Protein AF-A0A109K4L8-F1 (afdb_monomer)

Radius of gyration: 22.53 Å; Cα contacts (8 Å, |Δi|>4): 208; chains: 1; bounding box: 58×26×77 Å

pLDDT: mean 89.78, std 12.05, range [43.25, 98.25]

Nearest PDB structures (foldseek):
  4nkq-assembly1_A  TM=4.380E-01  e=1.629E-01  Homo sapiens
  5c70-assembly1_A-2  TM=5.511E-01  e=4.063E-01  Aspergillus oryzae
  5c71-assembly1_D  TM=5.439E-01  e=8.173E-01  Aspergillus oryzae
  6nmy-assembly1_B  TM=4.320E-01  e=6.247E-01  Homo sapiens

Foldseek 3Di:
DDDDDDDPPDPDPDDDDDDDKDKDWDWDDDPQFTKIAIDMPDPDDAAQKKKFKAADPDQDPQNVPRTDFMDTPPPDRPMDGRVHGDDFRIKIFIWHADPPGHGIDGPDIDTHD

Structure (mmCIF, N/CA/C/O backbone):
data_AF-A0A109K4L8-F1
#
_entry.id   AF-A0A109K4L8-F1
#
loop_
_atom_site.group_PDB
_atom_site.id
_atom_site.type_symbol
_atom_site.label_atom_id
_atom_site.label_alt_id
_atom_site.label_comp_id
_atom_site.label_asym_id
_atom_site.label_entity_id
_atom_site.label_seq_id
_atom_site.pdbx_PDB_ins_code
_atom_site.Cartn_x
_atom_site.Cartn_y
_atom_site.Cartn_z
_atom_site.occupancy
_atom_site.B_iso_or_equiv
_atom_site.auth_seq_id
_atom_site.auth_comp_id
_atom_site.auth_asym_id
_atom_site.auth_atom_id
_atom_site.pdbx_PDB_model_num
ATOM 1 N N . MET A 1 1 ? -46.774 -0.993 60.190 1.00 43.25 1 MET A N 1
ATOM 2 C CA . MET A 1 1 ? -46.441 -1.977 59.137 1.00 43.25 1 MET A CA 1
ATOM 3 C C . MET A 1 1 ? -45.577 -1.264 58.114 1.00 43.25 1 MET A C 1
ATOM 5 O O . MET A 1 1 ? -46.041 -0.287 57.543 1.00 43.25 1 MET A O 1
ATOM 9 N N . VAL A 1 2 ? -44.313 -1.657 57.963 1.00 46.28 2 VAL A N 1
ATOM 10 C CA . VAL A 1 2 ? -43.396 -1.039 56.992 1.00 46.28 2 VAL A CA 1
ATOM 11 C C . VAL A 1 2 ? -43.516 -1.820 55.685 1.00 46.28 2 VAL A C 1
ATOM 13 O O . VAL A 1 2 ? -43.317 -3.030 55.675 1.00 46.28 2 VAL A O 1
ATOM 16 N N . SER A 1 3 ? -43.919 -1.144 54.609 1.00 50.66 3 SER A N 1
ATOM 17 C CA . SER A 1 3 ? -44.053 -1.737 53.276 1.00 50.66 3 SER A CA 1
ATOM 18 C C . SER A 1 3 ? -42.722 -1.612 52.536 1.00 50.66 3 SER A C 1
ATOM 20 O O . SER A 1 3 ? -42.323 -0.519 52.135 1.00 50.66 3 SER A O 1
ATOM 22 N N . THR A 1 4 ? -42.018 -2.731 52.390 1.00 57.06 4 THR A N 1
ATOM 23 C CA . THR A 1 4 ? -40.783 -2.827 51.608 1.00 57.06 4 THR A CA 1
ATOM 24 C C . THR A 1 4 ? -41.143 -2.849 50.123 1.00 57.06 4 THR A C 1
ATOM 26 O O . THR A 1 4 ? -41.722 -3.818 49.635 1.00 57.06 4 THR A O 1
ATOM 29 N N . ARG A 1 5 ? -40.830 -1.779 49.385 1.00 61.31 5 ARG A N 1
ATOM 30 C CA . ARG A 1 5 ? -40.951 -1.772 47.920 1.00 61.31 5 ARG A CA 1
ATOM 31 C C . ARG A 1 5 ? -39.774 -2.543 47.327 1.00 61.31 5 ARG A C 1
ATOM 33 O O . ARG A 1 5 ? -38.631 -2.124 47.478 1.00 61.31 5 ARG A O 1
ATOM 40 N N . HIS A 1 6 ? -40.056 -3.649 46.646 1.00 58.28 6 HIS A N 1
ATOM 41 C CA . HIS A 1 6 ? -39.083 -4.300 45.775 1.00 58.28 6 HIS A CA 1
ATOM 42 C C . HIS A 1 6 ? -38.870 -3.414 44.542 1.00 58.28 6 HIS A C 1
ATOM 44 O O . HIS A 1 6 ? -39.760 -3.291 43.704 1.00 58.28 6 HIS A O 1
ATOM 50 N N . ILE A 1 7 ? -37.706 -2.771 44.451 1.00 64.62 7 ILE A N 1
ATOM 51 C CA . ILE A 1 7 ? -37.248 -2.135 43.215 1.00 64.62 7 ILE A CA 1
ATOM 52 C C . ILE A 1 7 ? -36.577 -3.237 42.397 1.00 64.62 7 ILE A C 1
ATOM 54 O O . ILE A 1 7 ? -35.527 -3.747 42.781 1.00 64.62 7 ILE A O 1
ATOM 58 N N . THR A 1 8 ? -37.207 -3.653 41.303 1.00 61.88 8 THR A N 1
ATOM 59 C CA . THR A 1 8 ? -36.572 -4.533 40.319 1.00 61.88 8 THR A CA 1
ATOM 60 C C . THR A 1 8 ? -35.828 -3.648 39.329 1.00 61.88 8 THR A C 1
ATOM 62 O O . THR A 1 8 ? -36.405 -3.197 38.345 1.00 61.88 8 THR A O 1
ATOM 65 N N . ASP A 1 9 ? -34.564 -3.355 39.623 1.00 61.75 9 ASP A N 1
ATOM 66 C CA . ASP A 1 9 ? -33.673 -2.692 38.674 1.00 61.75 9 ASP A CA 1
ATOM 67 C C . ASP A 1 9 ? -33.253 -3.731 37.623 1.00 61.75 9 ASP A C 1
ATOM 69 O O . ASP A 1 9 ? -32.414 -4.598 37.876 1.00 61.75 9 ASP A O 1
ATOM 73 N N . GLN A 1 10 ? -33.936 -3.748 36.477 1.00 62.66 10 GLN A N 1
ATOM 74 C CA . GLN A 1 10 ? -33.512 -4.567 35.346 1.00 62.66 10 GLN A CA 1
ATOM 75 C C . GLN A 1 10 ? -32.498 -3.761 34.545 1.00 62.66 10 GLN A C 1
ATOM 77 O O . GLN A 1 10 ? -32.867 -2.828 33.834 1.00 62.66 10 GLN A O 1
ATOM 82 N N . ALA A 1 11 ? -31.222 -4.134 34.646 1.00 68.06 11 ALA A N 1
ATOM 83 C CA . ALA A 1 11 ? -30.193 -3.593 33.773 1.00 68.06 11 ALA A CA 1
ATOM 84 C C . ALA A 1 11 ? -30.596 -3.848 32.311 1.00 68.06 11 ALA A C 1
ATOM 86 O O . ALA A 1 11 ? -30.647 -4.995 31.859 1.00 68.06 11 ALA A O 1
ATOM 87 N N . GLN A 1 12 ? -30.918 -2.783 31.574 1.00 69.06 12 GLN A N 1
ATOM 88 C CA . GLN A 1 12 ? -31.130 -2.870 30.132 1.00 69.06 12 GLN A CA 1
ATOM 89 C C . GLN A 1 12 ? -29.859 -3.413 29.480 1.00 69.06 12 GLN A C 1
ATOM 91 O O . GLN A 1 12 ? -28.752 -2.968 29.790 1.00 69.06 12 GLN A O 1
ATOM 96 N N . ALA A 1 13 ? -30.019 -4.390 28.587 1.00 73.94 13 ALA A N 1
ATOM 97 C CA . ALA A 1 13 ? -28.902 -4.972 27.861 1.00 73.94 13 ALA A CA 1
ATOM 98 C C . ALA A 1 13 ? -28.108 -3.860 27.163 1.00 73.94 13 ALA A C 1
ATOM 100 O O . ALA A 1 13 ? -28.661 -3.090 26.374 1.00 73.94 13 ALA A O 1
ATOM 101 N N . VAL A 1 14 ? -26.812 -3.775 27.465 1.00 81.56 14 VAL A N 1
ATOM 102 C CA . VAL A 1 14 ? -25.906 -2.835 26.807 1.00 81.56 14 VAL A CA 1
ATOM 103 C C . VAL A 1 14 ? -25.881 -3.181 25.321 1.00 81.56 14 VAL A C 1
ATOM 105 O O . VAL A 1 14 ? -25.395 -4.240 24.929 1.00 81.56 14 VAL A O 1
ATOM 108 N N . GLN A 1 15 ? -26.417 -2.297 24.483 1.00 81.88 15 GLN A N 1
ATOM 109 C CA . GLN A 1 15 ? -26.232 -2.402 23.043 1.00 81.88 15 GLN A CA 1
ATOM 110 C C . GLN A 1 15 ? -24.806 -1.966 22.712 1.00 81.88 15 GLN A C 1
ATOM 112 O O . GLN A 1 15 ? -24.406 -0.842 23.006 1.00 81.88 15 GLN A O 1
ATOM 117 N N . THR A 1 16 ? -24.034 -2.857 22.096 1.00 87.06 16 THR A N 1
ATOM 118 C CA . THR A 1 16 ? -22.725 -2.531 21.522 1.00 87.06 16 THR A CA 1
ATOM 119 C C . THR A 1 16 ? -22.900 -2.351 20.015 1.00 87.06 16 THR A C 1
ATOM 121 O O . THR A 1 16 ? -22.852 -3.340 19.279 1.00 87.06 16 THR A O 1
ATOM 124 N N . PRO A 1 17 ? -23.173 -1.127 19.524 1.00 88.31 17 PRO A N 1
ATOM 125 C CA . PRO A 1 17 ? -23.272 -0.893 18.091 1.00 88.31 17 PRO A CA 1
ATOM 126 C C . PRO A 1 17 ? -21.922 -1.165 17.419 1.00 88.31 17 PRO A C 1
ATOM 128 O O . PRO A 1 17 ? -20.861 -0.915 17.992 1.00 88.31 17 PRO A O 1
ATOM 131 N N . SER A 1 18 ? -21.965 -1.657 16.185 1.00 90.69 18 SER A N 1
ATOM 132 C CA . SER A 1 18 ? -20.786 -1.821 15.336 1.00 90.69 18 SER A CA 1
ATOM 133 C C . SER A 1 18 ? -21.055 -1.238 13.951 1.00 90.69 18 SER A C 1
ATOM 135 O O . SER A 1 18 ? -22.203 -1.132 13.521 1.00 90.69 18 SER A O 1
ATOM 137 N N . ALA A 1 19 ? -19.988 -0.828 13.273 1.00 92.38 19 ALA A N 1
ATOM 138 C CA . ALA A 1 19 ? -20.012 -0.341 11.902 1.00 92.38 19 ALA A CA 1
ATOM 139 C C . ALA A 1 19 ? -18.828 -0.944 11.141 1.00 92.38 19 ALA A C 1
ATOM 141 O O . ALA A 1 19 ? -17.792 -1.253 11.735 1.00 92.38 19 ALA A O 1
ATOM 142 N N . SER A 1 20 ? -18.977 -1.095 9.829 1.00 93.44 20 SER A N 1
ATOM 143 C CA . SER A 1 20 ? -17.919 -1.581 8.944 1.00 93.44 20 SER A CA 1
ATOM 144 C C . SER A 1 20 ? -17.554 -0.499 7.941 1.00 93.44 20 SER A C 1
ATOM 146 O O . SER A 1 20 ? -18.427 0.155 7.375 1.00 93.44 20 SER A O 1
ATOM 148 N N . TYR A 1 21 ? -16.257 -0.334 7.715 1.00 94.06 21 TYR A N 1
ATOM 149 C CA . TYR A 1 21 ? -15.710 0.620 6.760 1.00 94.06 21 TYR A CA 1
ATOM 150 C C . TYR A 1 21 ? -14.755 -0.098 5.815 1.00 94.06 21 TYR A C 1
ATOM 152 O O . TYR A 1 21 ? -14.127 -1.088 6.196 1.00 94.06 21 TYR A O 1
ATOM 160 N N . THR A 1 22 ? -14.628 0.412 4.596 1.00 94.56 22 THR A N 1
ATOM 161 C CA . THR A 1 22 ? -13.806 -0.194 3.547 1.00 94.56 22 THR A CA 1
ATOM 162 C C . THR A 1 22 ? -12.721 0.772 3.120 1.00 94.56 22 THR A C 1
ATOM 164 O O . THR A 1 22 ? -12.982 1.956 2.916 1.00 94.56 22 THR A O 1
ATOM 167 N N . TRP A 1 23 ? -11.516 0.235 2.964 1.00 94.44 23 TRP A N 1
ATOM 168 C CA . TRP A 1 23 ? -10.328 0.941 2.512 1.00 94.44 23 TRP A CA 1
ATOM 169 C C . TRP A 1 23 ? -9.965 0.385 1.140 1.00 94.44 23 TRP A C 1
ATOM 171 O O . TRP A 1 23 ? -9.880 -0.829 0.962 1.00 94.44 23 TRP A O 1
ATOM 181 N N . TYR A 1 24 ? -9.777 1.270 0.171 1.00 95.44 24 TYR A N 1
ATOM 182 C CA . TYR A 1 24 ? -9.465 0.931 -1.209 1.00 95.44 24 TYR A CA 1
ATOM 183 C C . TYR A 1 24 ? -8.074 1.451 -1.542 1.00 95.44 24 TYR A C 1
ATOM 185 O O . TYR A 1 24 ? -7.760 2.603 -1.247 1.00 95.44 24 TYR A O 1
ATOM 193 N N . LEU A 1 25 ? -7.269 0.607 -2.181 1.00 97.12 25 LEU A N 1
ATOM 194 C CA . LEU A 1 25 ? -5.965 0.945 -2.734 1.00 97.12 25 LEU A CA 1
ATOM 195 C C . LEU A 1 25 ? -5.914 0.403 -4.160 1.00 97.12 25 LEU A C 1
ATOM 197 O O . LEU A 1 25 ? -6.209 -0.770 -4.380 1.00 97.12 25 LEU A O 1
ATOM 201 N N . SER A 1 26 ? -5.527 1.247 -5.107 1.00 96.75 26 SER A N 1
ATOM 202 C CA . SER A 1 26 ? -5.416 0.892 -6.519 1.00 96.75 26 SER A CA 1
ATOM 203 C C . SER A 1 26 ? -4.011 1.200 -7.009 1.00 96.75 26 SER A C 1
ATOM 205 O O . SER A 1 26 ? -3.570 2.346 -6.925 1.00 96.75 26 SER A O 1
ATOM 207 N N . ALA A 1 27 ? -3.340 0.183 -7.548 1.00 96.94 27 ALA A N 1
ATOM 208 C CA . ALA A 1 27 ? -2.079 0.322 -8.263 1.00 96.94 27 ALA A CA 1
ATOM 209 C C . ALA A 1 27 ? -2.334 0.297 -9.771 1.00 96.94 27 ALA A C 1
ATOM 211 O O . ALA A 1 27 ? -3.046 -0.579 -10.260 1.00 96.94 27 ALA A O 1
ATOM 212 N N . TYR A 1 28 ? -1.776 1.257 -10.502 1.00 96.62 28 TYR A N 1
ATOM 213 C CA . TYR A 1 28 ? -1.975 1.374 -11.944 1.00 96.62 28 TYR A CA 1
ATOM 214 C C . TYR A 1 28 ? -0.750 1.963 -12.644 1.00 96.62 28 TYR A C 1
ATOM 216 O O . TYR A 1 28 ? 0.083 2.632 -12.032 1.00 96.62 28 TYR A O 1
ATOM 224 N N . GLN A 1 29 ? -0.654 1.706 -13.947 1.00 96.75 29 GLN A N 1
ATOM 225 C CA . GLN A 1 29 ? 0.376 2.282 -14.799 1.00 96.75 29 GLN A CA 1
ATOM 226 C C . GLN A 1 29 ? -0.076 3.642 -15.324 1.00 96.75 29 GLN A C 1
ATOM 228 O O . GLN A 1 29 ? -1.134 3.753 -15.945 1.00 96.75 29 GLN A O 1
ATOM 233 N N . LEU A 1 30 ? 0.771 4.656 -15.171 1.00 96.75 30 LEU A N 1
ATOM 234 C CA . LEU A 1 30 ? 0.610 5.932 -15.859 1.00 96.75 30 LEU A CA 1
ATOM 235 C C . LEU A 1 30 ? 1.994 6.451 -16.269 1.00 96.75 30 LEU A C 1
ATOM 237 O O . LEU A 1 30 ? 2.911 6.521 -15.458 1.00 96.75 30 LEU A O 1
ATOM 241 N N . HIS A 1 31 ? 2.167 6.751 -17.561 1.00 95.88 31 HIS A N 1
ATOM 242 C CA . HIS A 1 31 ? 3.424 7.252 -18.146 1.00 95.88 31 HIS A CA 1
ATOM 243 C C . HIS A 1 31 ? 4.638 6.323 -17.925 1.00 95.88 31 HIS A C 1
ATOM 245 O O . HIS A 1 31 ? 5.776 6.775 -17.885 1.00 95.88 31 HIS A O 1
ATOM 251 N N . GLY A 1 32 ? 4.404 5.012 -17.789 1.00 96.06 32 GLY A N 1
ATOM 252 C CA . GLY A 1 32 ? 5.463 4.031 -17.518 1.00 96.06 32 GLY A CA 1
ATOM 253 C C . GLY A 1 32 ? 5.822 3.872 -16.039 1.00 96.06 32 GLY A C 1
ATOM 254 O O . GLY A 1 32 ? 6.559 2.947 -15.706 1.00 96.06 32 GLY A O 1
ATOM 255 N N . ASN A 1 33 ? 5.253 4.693 -15.157 1.00 98.00 33 ASN A N 1
ATOM 256 C CA . ASN A 1 33 ? 5.491 4.635 -13.721 1.00 98.00 33 ASN A CA 1
ATOM 257 C C . ASN A 1 33 ? 4.362 3.903 -12.991 1.00 98.00 33 ASN A C 1
ATOM 259 O O . ASN A 1 33 ? 3.228 3.813 -13.476 1.00 98.00 33 ASN A O 1
ATOM 263 N N . LEU A 1 34 ? 4.689 3.402 -11.804 1.00 97.69 34 LEU A N 1
ATOM 264 C CA . LEU A 1 34 ? 3.749 2.919 -10.810 1.00 97.69 34 LEU A CA 1
ATOM 265 C C . LEU A 1 34 ? 3.070 4.107 -10.138 1.00 97.69 34 LEU A C 1
ATOM 267 O O . LEU A 1 34 ? 3.718 4.949 -9.518 1.00 97.69 34 LEU A O 1
ATOM 271 N N . TRP A 1 35 ? 1.747 4.132 -10.243 1.00 97.75 35 TRP A N 1
ATOM 272 C CA . TRP A 1 35 ? 0.906 5.093 -9.559 1.00 97.75 35 TRP A CA 1
ATOM 273 C C . TRP A 1 35 ? -0.013 4.404 -8.565 1.00 97.75 35 TRP A C 1
ATOM 275 O O . TRP A 1 35 ? -0.533 3.318 -8.831 1.00 97.75 35 TRP A O 1
ATOM 285 N N . LEU A 1 36 ? -0.233 5.061 -7.427 1.00 97.75 36 LEU A N 1
ATOM 286 C CA . LEU A 1 36 ? -1.161 4.613 -6.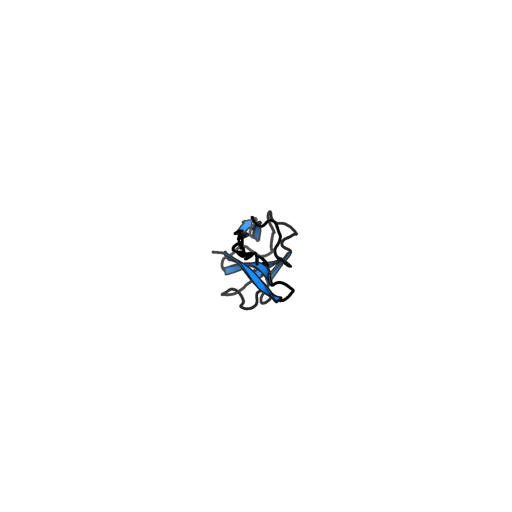396 1.00 97.75 36 LEU A CA 1
ATOM 287 C C . LEU A 1 36 ? -2.265 5.643 -6.168 1.00 97.75 36 LEU A C 1
ATOM 289 O O . LEU A 1 36 ? -1.999 6.837 -6.077 1.00 97.75 36 LEU A O 1
ATOM 293 N N . SER A 1 37 ? -3.500 5.175 -6.022 1.00 97.00 37 SER A N 1
ATOM 294 C CA . SER A 1 37 ? -4.630 5.972 -5.529 1.00 97.00 37 SER A CA 1
ATOM 295 C C . SER A 1 37 ? -5.342 5.214 -4.416 1.00 97.00 37 SER A C 1
ATOM 297 O O . SER A 1 37 ? -5.293 3.983 -4.369 1.00 97.00 37 SER A O 1
ATOM 299 N N . TRP A 1 38 ? -5.970 5.934 -3.492 1.00 95.69 38 TRP A N 1
ATOM 300 C CA . TRP A 1 38 ? -6.631 5.318 -2.345 1.00 95.69 38 TRP A CA 1
ATOM 301 C C . TRP A 1 38 ? -7.828 6.131 -1.872 1.00 95.69 38 TRP A C 1
ATOM 303 O O . TRP A 1 38 ? -7.895 7.342 -2.052 1.00 95.69 38 TRP A O 1
ATOM 313 N N . GLN A 1 39 ? -8.787 5.456 -1.249 1.00 94.88 39 GLN A N 1
ATOM 314 C CA . GLN A 1 39 ? -9.962 6.084 -0.645 1.00 94.88 39 GLN A CA 1
ATOM 315 C C . GLN A 1 39 ? -10.520 5.201 0.472 1.00 94.88 39 GLN A C 1
ATOM 317 O O . GLN A 1 39 ? -10.284 3.996 0.496 1.00 94.88 39 GLN A O 1
ATOM 322 N N . THR A 1 40 ? -11.283 5.778 1.395 1.00 94.19 40 THR A N 1
ATOM 323 C CA . THR A 1 40 ? -11.941 5.027 2.470 1.00 94.19 40 THR A CA 1
ATOM 324 C C . THR A 1 40 ? -13.369 5.512 2.674 1.00 94.19 40 THR A C 1
ATOM 326 O O . THR A 1 40 ? -13.654 6.693 2.483 1.00 94.19 40 THR A O 1
ATOM 329 N N . THR A 1 41 ? -14.270 4.609 3.066 1.00 95.44 41 THR A N 1
ATOM 330 C CA . THR A 1 41 ? -15.611 4.983 3.553 1.00 95.44 41 THR A CA 1
ATOM 331 C C . THR A 1 41 ? -15.614 5.332 5.040 1.00 95.44 41 THR A C 1
ATOM 333 O O . THR A 1 41 ? -16.643 5.754 5.567 1.00 95.44 41 THR A O 1
ATOM 336 N N . ALA A 1 42 ? -14.486 5.144 5.735 1.00 92.94 42 ALA A N 1
ATOM 337 C CA . ALA A 1 42 ? -14.371 5.493 7.140 1.00 92.94 42 ALA A CA 1
ATOM 338 C C . ALA A 1 42 ? -14.467 7.017 7.322 1.00 92.94 42 ALA A C 1
ATOM 340 O O . ALA A 1 42 ? -13.816 7.765 6.592 1.00 92.94 42 ALA A O 1
ATOM 341 N N . PRO A 1 43 ? -15.205 7.505 8.334 1.00 92.62 43 PRO A N 1
ATOM 342 C CA . PRO A 1 43 ? -15.304 8.935 8.627 1.00 92.62 43 PRO A CA 1
ATOM 343 C C . PRO A 1 43 ? -14.021 9.504 9.263 1.00 92.62 43 PRO A C 1
ATOM 345 O O . PRO A 1 43 ? -13.987 10.659 9.678 1.00 92.62 43 PRO A O 1
ATOM 348 N N . PHE A 1 44 ? -12.969 8.693 9.374 1.00 89.50 44 PHE A N 1
ATOM 349 C CA . PHE A 1 44 ? -11.675 9.033 9.946 1.00 89.50 44 PHE A CA 1
ATOM 350 C C . PHE A 1 44 ? -10.551 8.438 9.095 1.00 89.50 44 PHE A C 1
ATOM 352 O O . PHE A 1 44 ? -10.735 7.450 8.383 1.00 89.50 44 PHE A O 1
ATOM 359 N N . ARG A 1 45 ? -9.360 9.032 9.203 1.00 86.69 45 ARG A N 1
ATOM 360 C CA . ARG A 1 45 ? -8.137 8.496 8.594 1.00 86.69 45 ARG A CA 1
ATOM 361 C C . ARG A 1 45 ? -7.491 7.435 9.474 1.00 86.69 45 ARG A C 1
ATOM 363 O O . ARG A 1 45 ? -7.792 7.327 10.663 1.00 86.69 45 ARG A O 1
ATOM 370 N N . ALA A 1 46 ? -6.586 6.668 8.877 1.00 89.06 46 ALA A N 1
ATOM 371 C CA . ALA A 1 46 ? -5.818 5.679 9.599 1.00 89.06 46 ALA A CA 1
ATOM 372 C C . ALA A 1 4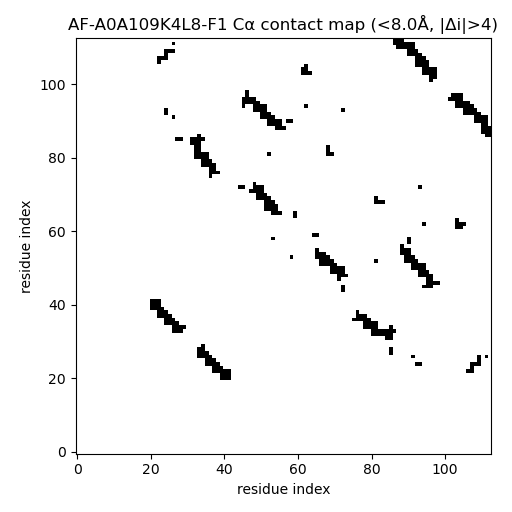6 ? -4.901 6.425 10.565 1.00 89.06 46 ALA A C 1
ATOM 374 O O . ALA A 1 46 ? -4.351 7.482 10.239 1.00 89.06 46 ALA A O 1
ATOM 375 N N . GLN A 1 47 ? -4.732 5.887 11.769 1.00 92.69 47 GLN A N 1
ATOM 376 C CA . GLN A 1 47 ? -3.768 6.448 12.701 1.00 92.69 47 GLN A CA 1
ATOM 377 C C . GLN A 1 47 ? -2.366 6.336 12.089 1.00 92.69 47 GLN A C 1
ATOM 379 O O . GLN A 1 47 ? -1.921 5.237 11.767 1.00 92.69 47 GLN A O 1
ATOM 384 N N . GLN A 1 48 ? -1.704 7.485 11.912 1.00 94.81 48 GLN A N 1
ATOM 385 C CA . GLN A 1 48 ? -0.428 7.606 11.195 1.00 94.81 48 GLN A CA 1
ATOM 386 C C . GLN A 1 48 ? -0.438 6.863 9.845 1.00 94.81 48 GLN A C 1
ATOM 388 O O . GLN A 1 48 ? 0.474 6.105 9.541 1.00 94.81 48 GLN A O 1
ATOM 393 N N . GLY A 1 49 ? -1.502 7.029 9.055 1.00 95.69 49 GLY A N 1
ATOM 394 C CA . GLY A 1 49 ? -1.687 6.284 7.813 1.00 95.69 49 GLY A CA 1
ATOM 395 C C . GLY A 1 49 ? -0.595 6.540 6.769 1.00 95.69 49 GLY A C 1
ATOM 396 O O . GLY A 1 49 ? -0.277 7.687 6.451 1.00 95.69 49 GLY A O 1
ATOM 397 N N . GLN A 1 50 ? -0.037 5.466 6.212 1.00 97.19 50 GLN A N 1
ATOM 398 C CA . GLN A 1 50 ? 1.051 5.516 5.231 1.00 97.19 50 GLN A CA 1
ATOM 399 C C . GLN A 1 50 ? 0.713 4.672 4.007 1.00 97.19 50 GLN A C 1
ATOM 401 O O . GLN A 1 50 ? 0.268 3.534 4.139 1.00 97.19 50 GLN A O 1
ATOM 406 N N . ILE A 1 51 ? 0.986 5.202 2.820 1.00 97.94 51 ILE A N 1
ATOM 407 C CA . ILE A 1 51 ? 0.940 4.454 1.565 1.00 97.94 51 ILE A CA 1
ATOM 408 C C . ILE A 1 51 ? 2.367 4.043 1.236 1.00 97.94 51 ILE A C 1
ATOM 410 O O . ILE A 1 51 ? 3.243 4.901 1.150 1.00 97.94 51 ILE A O 1
ATOM 414 N N . MET A 1 52 ? 2.611 2.744 1.092 1.00 98.19 52 MET A N 1
ATOM 415 C CA . MET A 1 52 ? 3.951 2.179 0.937 1.00 98.19 52 MET A CA 1
ATOM 416 C C . MET A 1 52 ? 4.040 1.238 -0.257 1.00 98.19 52 MET A C 1
ATOM 418 O O . MET A 1 52 ? 3.097 0.512 -0.570 1.00 98.19 52 MET A O 1
ATOM 422 N N . VAL A 1 53 ? 5.210 1.228 -0.890 1.00 98.19 53 VAL A N 1
ATOM 423 C CA . VAL A 1 53 ? 5.609 0.257 -1.908 1.00 98.19 53 VAL A CA 1
ATOM 424 C C . VAL A 1 53 ? 6.831 -0.501 -1.415 1.00 98.19 53 VAL A C 1
ATOM 426 O O . VAL A 1 53 ? 7.807 0.107 -0.972 1.00 98.19 53 VAL A O 1
ATOM 429 N N . TYR A 1 54 ? 6.803 -1.820 -1.551 1.00 97.69 54 TYR A N 1
ATOM 430 C CA . TYR A 1 54 ? 7.890 -2.730 -1.219 1.00 97.69 54 TYR A CA 1
ATOM 431 C C . TYR A 1 54 ? 8.355 -3.477 -2.463 1.00 97.69 54 TYR A C 1
ATOM 433 O O . TYR A 1 54 ? 7.559 -3.823 -3.339 1.00 97.69 54 TYR A O 1
ATOM 441 N N . SER A 1 55 ? 9.649 -3.786 -2.494 1.00 88.12 55 SER A N 1
ATOM 442 C CA . SER A 1 55 ? 10.207 -4.793 -3.400 1.00 88.12 55 SER A CA 1
ATOM 443 C C . SER A 1 55 ? 10.375 -6.110 -2.654 1.00 88.12 55 SER A C 1
ATOM 445 O O . SER A 1 55 ? 10.895 -6.100 -1.537 1.00 88.12 55 SER A O 1
ATOM 447 N N . GLY A 1 56 ? 10.056 -7.237 -3.280 1.00 85.38 56 GLY A N 1
ATOM 448 C CA . GLY A 1 56 ? 10.328 -8.544 -2.694 1.00 85.38 56 GLY A CA 1
ATOM 449 C C . GLY A 1 56 ? 9.562 -9.663 -3.379 1.00 85.38 56 GLY A C 1
ATOM 450 O O . GLY A 1 56 ? 9.036 -9.492 -4.473 1.00 85.38 56 GLY A O 1
ATOM 451 N N . GLN A 1 57 ? 9.510 -10.814 -2.713 1.00 90.50 57 GLN A N 1
ATOM 452 C CA . GLN A 1 57 ? 8.689 -11.960 -3.118 1.00 90.50 57 GLN A CA 1
ATOM 453 C C . GLN A 1 57 ? 7.420 -12.110 -2.265 1.00 90.50 57 GLN A C 1
ATOM 455 O O . GLN A 1 57 ? 6.599 -12.974 -2.544 1.00 90.50 57 GLN A O 1
ATOM 460 N N . PHE A 1 58 ? 7.282 -11.310 -1.207 1.00 94.94 58 PHE A N 1
ATOM 461 C CA . PHE A 1 58 ? 6.159 -11.312 -0.274 1.00 94.94 58 PHE A CA 1
ATOM 462 C C . PHE A 1 58 ? 6.108 -9.976 0.476 1.00 94.94 58 PHE A C 1
ATOM 464 O O . PHE A 1 58 ? 7.103 -9.246 0.531 1.00 94.94 58 PHE A O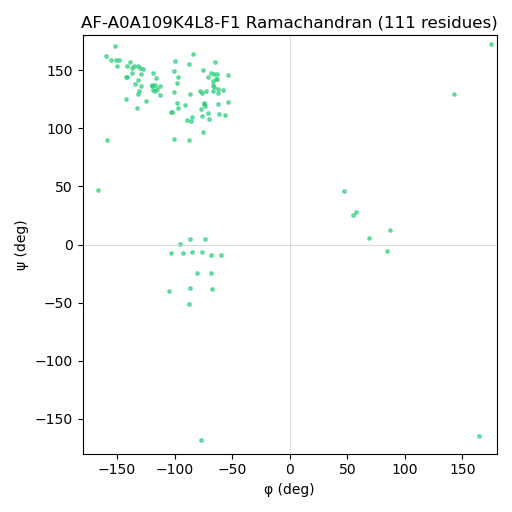 1
ATOM 471 N N . PHE A 1 59 ? 4.959 -9.672 1.087 1.00 97.38 59 PHE A N 1
ATOM 472 C CA . PHE A 1 59 ? 4.863 -8.559 2.031 1.00 97.38 59 PHE A CA 1
ATOM 473 C C . PHE A 1 59 ? 5.773 -8.804 3.245 1.00 97.38 59 PHE A C 1
ATOM 475 O O . PHE A 1 59 ? 5.744 -9.902 3.807 1.00 97.38 59 PHE A O 1
ATOM 482 N N . PRO A 1 60 ? 6.559 -7.803 3.676 1.00 96.12 60 PRO A N 1
ATOM 483 C CA . PRO A 1 60 ? 7.340 -7.886 4.905 1.00 96.12 60 PRO A CA 1
ATOM 484 C C . PRO A 1 60 ? 6.498 -8.253 6.138 1.00 96.12 60 PRO A C 1
ATOM 486 O O . PRO A 1 60 ? 5.352 -7.834 6.271 1.00 96.12 60 PRO A O 1
ATOM 489 N N . ALA A 1 61 ? 7.077 -9.000 7.082 1.00 95.06 61 ALA A N 1
ATOM 490 C CA . ALA A 1 61 ? 6.396 -9.311 8.344 1.00 95.06 61 ALA A CA 1
ATOM 491 C C . ALA A 1 61 ? 6.203 -8.055 9.215 1.00 95.06 61 ALA A C 1
ATOM 493 O O . ALA A 1 61 ? 5.161 -7.886 9.848 1.00 95.06 61 ALA A O 1
ATOM 494 N N . ASN A 1 62 ? 7.197 -7.162 9.219 1.00 95.06 62 ASN A N 1
ATOM 495 C CA . ASN A 1 62 ? 7.083 -5.813 9.756 1.00 95.06 62 ASN A CA 1
ATOM 496 C C . ASN A 1 62 ? 6.793 -4.840 8.598 1.00 95.06 62 ASN A C 1
ATOM 498 O O . ASN A 1 62 ? 7.662 -4.671 7.740 1.00 95.06 62 ASN A O 1
ATOM 502 N N . PRO A 1 63 ? 5.636 -4.149 8.576 1.00 96.69 63 PRO A N 1
ATOM 503 C CA . PRO A 1 63 ? 5.273 -3.228 7.494 1.00 96.69 63 PRO A CA 1
ATOM 504 C C . PRO A 1 63 ? 6.226 -2.052 7.267 1.00 96.69 63 PRO A C 1
ATOM 506 O O . PRO A 1 63 ? 6.065 -1.331 6.287 1.00 96.69 63 PRO A O 1
ATOM 509 N N . GLN A 1 64 ? 7.189 -1.833 8.159 1.00 95.44 64 GLN A N 1
ATOM 510 C CA . GLN A 1 64 ? 8.200 -0.784 8.027 1.00 95.44 64 GLN A CA 1
ATOM 511 C C . GLN A 1 64 ? 9.499 -1.259 7.348 1.00 95.44 64 GLN A C 1
ATOM 513 O O . GLN A 1 64 ? 10.356 -0.435 7.038 1.00 95.44 64 GLN A O 1
ATOM 518 N N . ASP A 1 65 ? 9.657 -2.556 7.077 1.00 95.12 65 ASP A N 1
ATOM 519 C CA . ASP A 1 65 ? 10.866 -3.095 6.444 1.00 95.12 65 ASP A CA 1
ATOM 520 C C . ASP A 1 65 ? 10.770 -3.046 4.906 1.00 95.12 65 ASP A C 1
ATOM 522 O O . ASP A 1 65 ? 9.683 -3.078 4.333 1.00 95.12 65 ASP A O 1
ATOM 526 N N . ASN A 1 66 ? 11.915 -3.020 4.210 1.00 93.69 66 ASN A N 1
ATOM 527 C CA . ASN A 1 66 ? 12.028 -3.128 2.740 1.00 93.69 66 ASN A CA 1
ATOM 528 C C . ASN A 1 66 ? 11.213 -2.104 1.916 1.00 93.69 66 ASN A C 1
ATOM 530 O O . ASN A 1 66 ? 10.880 -2.357 0.752 1.00 93.69 66 ASN A O 1
ATOM 534 N N . VAL A 1 67 ? 10.907 -0.943 2.497 1.00 96.88 67 VAL A N 1
ATOM 535 C CA . VAL A 1 67 ? 10.183 0.149 1.833 1.00 96.88 67 VAL A CA 1
ATOM 536 C C . VAL A 1 67 ? 11.033 0.746 0.707 1.00 96.88 67 VAL A C 1
ATOM 538 O O . VAL A 1 67 ? 12.209 1.062 0.891 1.00 96.88 67 VAL A O 1
ATOM 541 N N . ARG A 1 68 ? 10.431 0.917 -0.472 1.00 97.25 68 ARG A N 1
ATOM 542 C CA . ARG A 1 68 ? 11.047 1.555 -1.649 1.00 97.25 68 ARG A CA 1
ATOM 543 C C . ARG A 1 68 ? 10.536 2.958 -1.895 1.00 97.25 68 ARG A C 1
ATOM 545 O O . ARG A 1 68 ? 11.321 3.838 -2.224 1.00 97.25 68 ARG A O 1
ATOM 552 N N . ALA A 1 69 ? 9.241 3.154 -1.711 1.00 97.25 69 ALA A N 1
ATOM 553 C CA . ALA A 1 69 ? 8.606 4.456 -1.771 1.00 97.25 69 ALA A CA 1
ATOM 554 C C . ALA A 1 69 ? 7.524 4.507 -0.698 1.00 97.25 69 ALA A C 1
ATOM 556 O O . ALA A 1 69 ? 6.857 3.501 -0.442 1.00 97.25 69 ALA A O 1
ATOM 557 N N . TRP A 1 70 ? 7.339 5.670 -0.082 1.00 97.19 70 TRP A N 1
ATOM 558 C CA . TRP A 1 70 ? 6.207 5.891 0.804 1.00 97.19 70 TRP A CA 1
ATOM 559 C C . TRP A 1 70 ? 5.783 7.355 0.836 1.00 97.19 70 TRP A C 1
ATOM 561 O O . TRP A 1 70 ? 6.580 8.246 0.543 1.00 97.19 70 TRP A O 1
ATOM 571 N N . GLN A 1 71 ? 4.541 7.587 1.248 1.00 96.88 71 GLN A N 1
ATOM 572 C CA . GLN A 1 71 ? 4.081 8.894 1.700 1.00 96.88 71 GLN A CA 1
ATOM 573 C C . GLN A 1 71 ? 2.936 8.769 2.706 1.00 96.88 71 GLN A C 1
ATOM 575 O O . GLN A 1 71 ? 2.372 7.691 2.906 1.00 96.88 71 GLN A O 1
ATOM 580 N N . TRP A 1 72 ? 2.568 9.890 3.317 1.00 96.12 72 TRP A N 1
ATOM 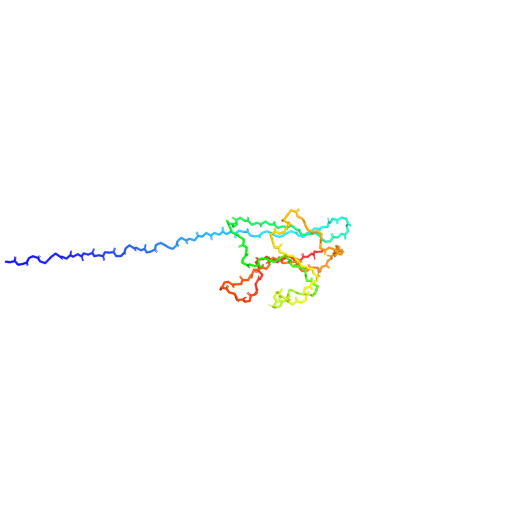581 C CA . TRP A 1 72 ? 1.398 9.962 4.182 1.00 96.12 72 TRP A CA 1
ATOM 582 C C . TRP A 1 72 ? 0.091 9.860 3.388 1.00 96.12 72 TRP A C 1
ATOM 584 O O . TRP A 1 72 ? -0.041 10.415 2.295 1.00 96.12 72 TRP A O 1
ATOM 594 N N . ASP A 1 73 ? -0.908 9.201 3.975 1.00 94.19 73 ASP A N 1
ATOM 595 C CA . ASP A 1 73 ? -2.218 8.994 3.346 1.00 94.19 73 ASP A CA 1
ATOM 596 C C . ASP A 1 73 ? -3.047 10.283 3.174 1.00 94.19 73 ASP A C 1
ATOM 598 O O . ASP A 1 73 ? -4.068 10.279 2.482 1.00 94.19 73 ASP A O 1
ATOM 602 N N . ASN A 1 74 ? -2.597 11.398 3.760 1.00 91.75 74 ASN A N 1
ATOM 603 C CA . ASN A 1 74 ? -3.240 12.707 3.692 1.00 91.75 74 ASN A CA 1
ATOM 604 C C . ASN A 1 74 ? -2.688 13.627 2.589 1.00 91.75 74 ASN A C 1
ATOM 606 O O . ASN A 1 74 ? -3.144 14.766 2.503 1.00 91.75 74 ASN A O 1
ATOM 610 N N . VAL A 1 75 ? -1.710 13.182 1.791 1.00 86.69 75 VAL A N 1
ATOM 611 C CA . VAL A 1 75 ? -1.024 14.045 0.811 1.00 86.69 75 VAL A CA 1
ATOM 612 C C . VAL A 1 75 ? -1.736 14.093 -0.547 1.00 86.69 75 VAL A C 1
ATOM 614 O O . VAL A 1 75 ? -1.997 15.187 -1.036 1.00 86.69 75 VAL A O 1
ATOM 617 N N . SER A 1 76 ? -2.067 12.953 -1.170 1.00 74.56 76 SER A N 1
ATOM 618 C CA . SER A 1 76 ? -2.738 12.940 -2.489 1.00 74.56 76 SER A CA 1
ATOM 619 C C . SER A 1 76 ? -3.482 11.634 -2.789 1.00 74.56 76 SER A C 1
ATOM 621 O O . SER A 1 76 ? -2.940 10.727 -3.411 1.00 74.56 76 SER A O 1
ATOM 623 N N . SER A 1 77 ? -4.757 11.541 -2.412 1.00 78.56 77 SER A N 1
ATOM 624 C CA . SER A 1 77 ? -5.570 10.328 -2.611 1.00 78.56 77 SER A CA 1
ATOM 625 C C . SER A 1 77 ? -5.904 10.009 -4.076 1.00 78.56 77 SER A C 1
ATOM 627 O O . SER A 1 77 ? -6.154 8.854 -4.417 1.00 78.56 77 SER A O 1
ATOM 629 N N . ASN A 1 78 ? -5.902 11.020 -4.953 1.00 83.69 78 ASN A N 1
ATOM 630 C CA . ASN A 1 78 ? -6.377 10.912 -6.342 1.00 83.69 78 ASN A CA 1
ATOM 631 C C . ASN A 1 78 ? -5.310 10.419 -7.329 1.00 83.69 78 ASN A C 1
ATOM 633 O O . ASN A 1 78 ? -5.553 10.390 -8.534 1.00 83.69 78 ASN A O 1
ATOM 637 N N . GLY A 1 79 ? -4.133 10.059 -6.829 1.00 91.38 79 GLY A N 1
ATOM 638 C CA . GLY A 1 79 ? -3.025 9.605 -7.650 1.00 91.38 79 GLY A CA 1
ATOM 639 C C . GLY A 1 79 ? -1.702 10.109 -7.105 1.00 91.38 79 GLY A C 1
ATOM 640 O O . GLY A 1 79 ? -1.518 11.300 -6.839 1.00 91.38 79 GLY A O 1
ATOM 641 N N . TRP A 1 80 ? -0.775 9.180 -6.960 1.00 96.94 80 TRP A N 1
ATOM 642 C CA . TRP A 1 80 ? 0.590 9.419 -6.549 1.00 96.94 80 TRP A CA 1
ATOM 643 C C . TRP A 1 80 ? 1.536 8.676 -7.474 1.00 96.94 80 TRP A C 1
ATOM 645 O O . TRP A 1 80 ? 1.501 7.449 -7.501 1.00 96.94 80 TRP A O 1
ATOM 655 N N . ASP A 1 81 ? 2.388 9.416 -8.183 1.00 96.69 81 ASP A N 1
ATOM 656 C CA . ASP A 1 81 ? 3.547 8.848 -8.868 1.00 96.69 81 ASP A CA 1
ATOM 657 C C . ASP A 1 81 ? 4.583 8.418 -7.829 1.00 96.69 81 ASP A C 1
ATOM 659 O O . ASP A 1 81 ? 5.167 9.259 -7.138 1.00 96.69 81 ASP A O 1
ATOM 663 N N . THR A 1 82 ? 4.829 7.115 -7.709 1.00 96.62 82 THR A N 1
ATOM 664 C CA . THR A 1 82 ? 5.804 6.610 -6.738 1.00 96.62 82 THR A CA 1
ATOM 665 C C . THR A 1 82 ? 7.248 6.821 -7.201 1.00 96.62 82 THR A C 1
ATOM 667 O O . THR A 1 82 ? 8.172 6.496 -6.456 1.00 96.62 82 THR A O 1
ATOM 670 N N . GLY A 1 83 ? 7.461 7.291 -8.438 1.00 96.38 83 GLY A N 1
ATOM 671 C CA . GLY A 1 83 ? 8.768 7.399 -9.088 1.00 96.38 83 GLY A CA 1
ATOM 672 C C . GLY A 1 83 ? 9.398 6.048 -9.441 1.00 96.38 83 GLY A C 1
ATOM 673 O O . GLY A 1 83 ? 10.548 5.995 -9.872 1.00 96.38 83 GLY A O 1
ATOM 674 N N . LEU A 1 84 ? 8.665 4.949 -9.239 1.00 96.88 84 LEU A N 1
ATOM 675 C CA . LEU A 1 84 ? 9.110 3.597 -9.567 1.00 96.88 84 LEU A CA 1
ATOM 676 C C . LEU A 1 84 ? 8.546 3.212 -10.935 1.00 96.88 84 LEU A C 1
ATOM 678 O O . LEU A 1 84 ? 7.406 3.569 -11.232 1.00 96.88 84 LEU A O 1
ATOM 682 N N . PRO A 1 85 ? 9.291 2.463 -11.762 1.00 96.62 85 PRO A N 1
ATOM 683 C CA . PRO A 1 85 ? 8.753 1.959 -13.016 1.00 96.62 85 PRO A CA 1
ATOM 684 C C . PRO A 1 85 ? 7.601 0.986 -12.746 1.00 96.62 85 PRO A C 1
ATOM 686 O O . PRO A 1 85 ? 7.650 0.184 -11.809 1.00 96.62 85 PRO A O 1
ATOM 689 N N . TRP A 1 86 ? 6.573 1.027 -13.591 1.00 96.12 86 TRP A N 1
ATOM 690 C CA . TRP A 1 86 ? 5.530 0.008 -13.583 1.00 96.12 86 TRP A CA 1
ATOM 691 C C . TRP A 1 86 ? 6.116 -1.359 -13.948 1.00 96.12 86 TRP A C 1
ATOM 693 O O . TRP A 1 86 ? 6.988 -1.473 -14.809 1.00 96.12 86 TRP A O 1
ATOM 703 N N . GLY A 1 87 ? 5.613 -2.403 -13.300 1.00 89.69 87 GLY A N 1
ATOM 704 C CA . GLY A 1 87 ? 6.014 -3.784 -13.525 1.00 89.69 87 GLY A CA 1
ATOM 705 C C . GLY A 1 87 ? 5.340 -4.710 -12.522 1.00 89.69 87 GLY A C 1
ATOM 706 O O . GLY A 1 87 ? 4.693 -4.245 -11.586 1.00 89.69 87 GLY A O 1
ATOM 707 N N . SER A 1 88 ? 5.507 -6.013 -12.721 1.00 86.81 88 SER A N 1
ATOM 708 C CA . SER A 1 88 ? 5.009 -7.048 -11.815 1.00 86.81 88 SER A CA 1
ATOM 709 C C . SER A 1 88 ? 5.870 -7.152 -10.553 1.00 86.81 88 SER A C 1
ATOM 711 O O . SER A 1 88 ? 7.091 -6.984 -10.617 1.00 86.81 88 SER A O 1
ATOM 713 N N . GLY A 1 89 ? 5.270 -7.542 -9.427 1.00 89.50 89 GLY A N 1
ATOM 714 C CA . GLY A 1 89 ? 6.014 -7.851 -8.198 1.00 89.50 89 GLY A CA 1
ATOM 715 C C . GLY A 1 89 ? 6.297 -6.648 -7.295 1.00 89.50 89 GLY A C 1
ATOM 716 O O . GLY A 1 89 ? 7.058 -6.766 -6.333 1.00 89.50 89 GLY A O 1
ATOM 717 N N . TRP A 1 90 ? 5.657 -5.506 -7.552 1.00 96.44 90 TRP A N 1
ATOM 718 C CA . TRP A 1 90 ? 5.487 -4.475 -6.533 1.00 96.44 90 TRP A CA 1
ATOM 719 C C . TRP A 1 90 ? 4.405 -4.880 -5.545 1.00 96.44 90 TRP A C 1
ATOM 721 O O . TRP A 1 90 ? 3.288 -5.227 -5.936 1.00 96.44 90 TRP A O 1
ATOM 731 N N . TYR A 1 91 ? 4.747 -4.777 -4.266 1.00 97.94 91 TYR A N 1
ATOM 732 C CA . TYR A 1 91 ? 3.850 -4.993 -3.142 1.00 97.94 91 TYR A CA 1
ATOM 733 C C . TYR A 1 91 ? 3.460 -3.619 -2.613 1.00 97.94 91 TYR A C 1
ATOM 735 O O . TYR A 1 91 ? 4.308 -2.876 -2.130 1.00 97.94 91 TYR A O 1
ATOM 743 N N . CYS A 1 92 ? 2.196 -3.250 -2.736 1.00 97.94 92 CYS A N 1
ATOM 744 C CA . CYS A 1 92 ? 1.682 -1.941 -2.359 1.00 97.94 92 CYS A CA 1
ATOM 745 C C . CYS A 1 92 ? 0.747 -2.102 -1.164 1.00 97.94 92 CYS A C 1
ATOM 747 O O . CYS A 1 92 ? -0.077 -3.017 -1.136 1.00 97.94 92 CYS A O 1
ATOM 749 N N . ALA A 1 93 ? 0.859 -1.227 -0.172 1.00 98.25 93 ALA A N 1
ATOM 750 C CA . ALA A 1 93 ? 0.000 -1.289 0.997 1.00 98.25 93 ALA A CA 1
ATOM 751 C C . ALA A 1 93 ? -0.420 0.080 1.509 1.00 98.25 93 ALA A C 1
ATOM 753 O O . ALA A 1 93 ? 0.295 1.072 1.370 1.00 98.25 93 ALA A O 1
ATOM 754 N N . TRP A 1 94 ? -1.576 0.083 2.164 1.00 97.56 94 TRP A N 1
ATOM 755 C CA . TRP A 1 94 ? -1.977 1.141 3.074 1.00 97.56 94 TRP A CA 1
ATOM 756 C C . TRP A 1 94 ? -1.772 0.628 4.493 1.00 97.56 94 TRP A C 1
ATOM 758 O O . TRP A 1 94 ? -2.433 -0.323 4.916 1.00 97.56 94 TRP A O 1
ATOM 768 N N . ASN A 1 95 ? -0.846 1.237 5.221 1.00 97.62 95 ASN A N 1
ATOM 769 C CA . ASN A 1 95 ? -0.515 0.879 6.590 1.00 97.62 95 ASN A CA 1
ATOM 770 C C . ASN A 1 95 ? -1.174 1.827 7.577 1.00 97.62 95 ASN A C 1
ATOM 772 O O . ASN A 1 95 ? -1.314 3.019 7.310 1.00 97.62 95 ASN A O 1
ATOM 776 N N . ALA A 1 96 ? -1.495 1.299 8.751 1.00 95.75 96 ALA A N 1
ATOM 777 C CA . ALA A 1 96 ? -1.966 2.063 9.893 1.00 95.75 96 ALA A CA 1
ATOM 778 C C . ALA A 1 96 ? -1.186 1.654 11.143 1.00 95.75 96 ALA A C 1
ATOM 780 O O . ALA A 1 96 ? -0.900 0.472 11.351 1.00 95.75 96 ALA A O 1
ATOM 781 N N . GLN A 1 97 ? -0.867 2.617 11.999 1.00 95.94 97 GLN A N 1
ATOM 782 C CA . GLN A 1 97 ? -0.311 2.334 13.311 1.00 95.94 97 GLN A CA 1
ATOM 783 C C . GLN A 1 97 ? -1.427 1.880 14.254 1.00 95.94 97 GLN A C 1
ATOM 785 O O . GLN A 1 97 ? -2.477 2.516 14.349 1.00 95.94 97 GLN A O 1
ATOM 790 N N . ARG A 1 98 ? -1.211 0.781 14.982 1.00 90.81 98 ARG A N 1
ATOM 791 C CA . ARG A 1 98 ? -2.171 0.349 16.005 1.00 90.81 98 ARG A CA 1
ATOM 792 C C . ARG A 1 98 ? -2.238 1.373 17.139 1.00 90.81 98 ARG A C 1
ATOM 794 O O . ARG A 1 98 ? -1.208 1.807 17.643 1.00 90.81 98 ARG A O 1
ATOM 801 N N . SER A 1 99 ? -3.440 1.712 17.589 1.00 86.62 99 SER A N 1
ATOM 802 C CA . SER A 1 99 ? -3.631 2.555 18.774 1.00 86.62 99 SER A CA 1
ATOM 803 C C . SER A 1 99 ? -3.132 1.852 20.053 1.00 86.62 99 SER A C 1
ATOM 805 O O . SER A 1 99 ? -3.242 0.626 20.142 1.00 86.62 99 SER A O 1
ATOM 807 N N . PRO A 1 100 ? -2.590 2.580 21.051 1.00 86.38 100 PRO A N 1
ATOM 808 C CA . PRO A 1 100 ? -2.352 4.025 21.051 1.00 86.38 100 PRO A CA 1
ATOM 809 C C . PRO A 1 100 ? -1.080 4.462 20.318 1.00 86.38 100 PRO A C 1
ATOM 811 O O . PRO A 1 100 ? -1.062 5.595 19.875 1.00 86.38 100 PRO A O 1
ATOM 814 N N . ASN A 1 101 ? -0.058 3.613 20.176 1.00 88.31 101 ASN A N 1
ATOM 815 C CA . ASN A 1 101 ? 1.179 3.844 19.399 1.00 88.31 101 ASN A CA 1
ATOM 816 C C . ASN A 1 101 ? 1.935 2.504 19.226 1.00 88.31 101 ASN A C 1
ATOM 818 O O . ASN A 1 101 ? 3.118 2.379 19.533 1.00 88.31 101 ASN A O 1
ATOM 822 N N . GLY A 1 102 ? 1.211 1.452 18.851 1.00 89.94 102 GLY A N 1
ATOM 823 C CA . GLY A 1 102 ? 1.740 0.111 18.627 1.00 89.94 102 GLY A CA 1
ATOM 824 C C . GLY A 1 102 ? 2.471 -0.033 17.286 1.00 89.94 102 GLY A C 1
ATOM 825 O O . GLY A 1 102 ? 2.749 0.958 16.608 1.00 89.94 102 GLY A O 1
ATOM 826 N N . PRO A 1 103 ? 2.782 -1.273 16.871 1.00 94.69 103 PRO A N 1
ATOM 827 C CA . PRO A 1 103 ? 3.389 -1.518 15.571 1.00 94.69 103 PRO A CA 1
ATOM 828 C C . PRO A 1 103 ? 2.432 -1.144 14.435 1.00 94.69 103 PRO A C 1
ATOM 830 O O . PRO A 1 103 ? 1.204 -1.131 14.595 1.00 94.69 103 PRO A O 1
ATOM 833 N N . TYR A 1 104 ? 3.012 -0.879 13.269 1.00 96.94 104 TYR A N 1
ATOM 834 C CA . TYR A 1 104 ? 2.248 -0.733 12.038 1.00 96.94 104 TYR A CA 1
ATOM 835 C C . 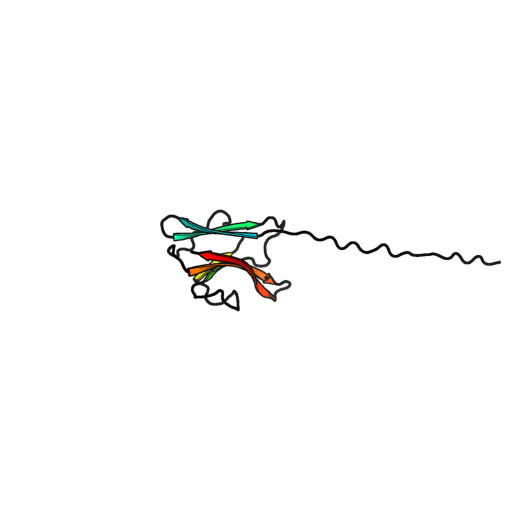TYR A 1 104 ? 1.642 -2.070 11.612 1.0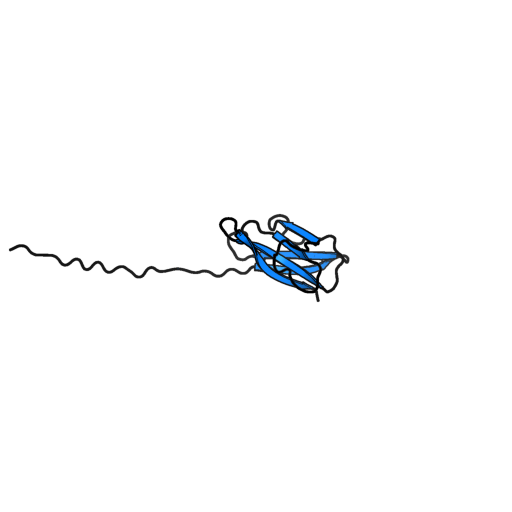0 96.94 104 TYR A C 1
ATOM 837 O O . TYR A 1 104 ? 2.210 -3.137 11.843 1.00 96.94 104 TYR A O 1
ATOM 845 N N . ALA A 1 105 ? 0.476 -1.998 10.980 1.00 96.69 105 ALA A N 1
ATOM 846 C CA . ALA A 1 105 ? -0.229 -3.125 10.395 1.00 96.69 105 ALA A CA 1
ATOM 847 C C . ALA A 1 105 ? -0.755 -2.754 9.005 1.00 96.69 105 ALA A C 1
ATOM 849 O O . ALA A 1 105 ? -1.040 -1.588 8.728 1.00 96.69 105 ALA A O 1
ATOM 850 N N . TYR A 1 106 ? -0.915 -3.764 8.154 1.00 96.94 106 TYR A N 1
ATOM 851 C CA . TYR A 1 106 ? -1.530 -3.617 6.842 1.00 96.94 106 TYR A CA 1
ATOM 852 C C . TYR A 1 106 ? -3.048 -3.444 6.975 1.00 96.94 106 TYR A C 1
ATOM 854 O O . TYR A 1 106 ? -3.726 -4.333 7.485 1.00 96.94 106 TYR A O 1
ATOM 862 N N . ALA A 1 107 ? -3.580 -2.311 6.513 1.00 94.44 107 ALA A N 1
ATOM 863 C CA . ALA A 1 107 ? -5.020 -2.101 6.353 1.00 94.44 107 ALA A CA 1
ATOM 864 C C . ALA A 1 107 ? -5.505 -2.616 4.989 1.00 94.44 107 ALA A C 1
ATOM 866 O O . ALA A 1 107 ? -6.586 -3.190 4.893 1.00 94.44 107 ALA A O 1
ATOM 867 N N . VAL A 1 108 ? -4.688 -2.434 3.946 1.00 96.50 108 VAL A N 1
ATOM 868 C CA . VAL A 1 108 ? -4.941 -2.924 2.583 1.00 96.50 108 VAL A CA 1
ATOM 869 C C . VAL A 1 108 ? -3.633 -3.402 1.968 1.00 96.50 108 VAL A C 1
ATOM 871 O O . VAL A 1 108 ? -2.589 -2.789 2.191 1.00 96.50 108 VAL A O 1
ATOM 874 N N . GLN A 1 109 ? -3.701 -4.468 1.174 1.00 97.62 109 GLN A N 1
ATOM 875 C CA . GLN A 1 109 ? -2.572 -5.055 0.457 1.00 97.62 109 GLN A CA 1
ATOM 876 C C . GLN A 1 109 ? -2.951 -5.280 -1.009 1.00 97.62 109 GLN A C 1
ATOM 878 O O . GLN A 1 109 ? -4.006 -5.839 -1.298 1.00 97.62 109 GLN A O 1
ATOM 883 N N . VAL A 1 110 ? -2.085 -4.853 -1.925 1.00 96.50 110 VAL A N 1
ATOM 884 C CA . VAL A 1 110 ? -2.216 -5.035 -3.375 1.00 96.50 110 VAL A CA 1
ATOM 885 C C . VAL A 1 110 ? -0.876 -5.490 -3.936 1.00 96.50 110 VAL A C 1
ATOM 887 O O . VAL A 1 110 ? 0.167 -4.969 -3.552 1.00 96.50 110 VAL A O 1
ATOM 890 N N . VAL A 1 111 ? -0.897 -6.445 -4.860 1.00 96.62 111 VAL A N 1
ATOM 891 C CA . VAL A 1 111 ? 0.290 -6.859 -5.614 1.00 96.62 111 VAL A CA 1
ATOM 892 C C . VAL A 1 111 ? 0.041 -6.556 -7.083 1.00 96.62 111 VAL A C 1
ATOM 894 O O . VAL A 1 111 ? -1.031 -6.852 -7.607 1.00 96.62 111 VAL A O 1
ATOM 897 N N . THR A 1 112 ? 1.016 -5.931 -7.730 1.00 93.69 112 THR A N 1
ATOM 898 C CA . THR A 1 112 ?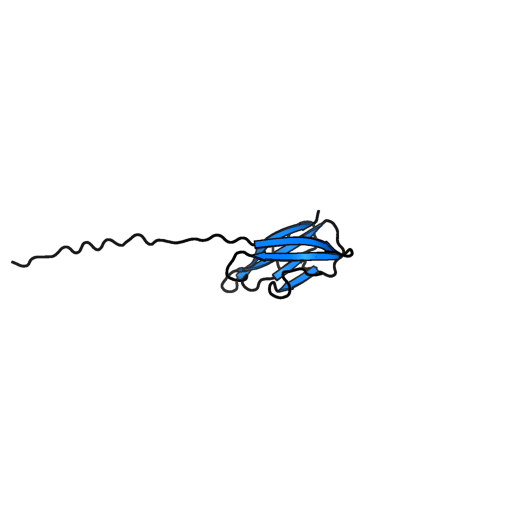 0.985 -5.685 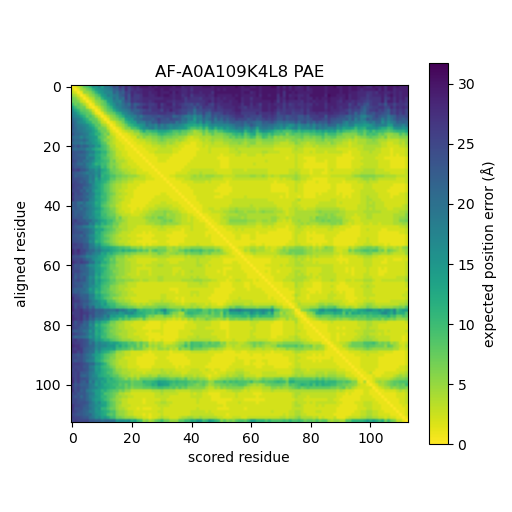-9.179 1.00 93.69 112 THR A CA 1
ATOM 899 C C . THR A 1 112 ? 1.214 -6.992 -9.940 1.00 93.69 112 THR A C 1
ATOM 901 O O . THR A 1 112 ? 2.127 -7.756 -9.603 1.00 93.69 112 THR A O 1
ATOM 904 N N . ALA A 1 113 ? 0.359 -7.249 -10.932 1.00 79.88 113 ALA A N 1
ATOM 905 C CA . ALA A 1 113 ? 0.408 -8.424 -11.803 1.00 79.88 113 ALA A CA 1
ATOM 906 C C . ALA A 1 113 ? 1.323 -8.204 -13.013 1.00 79.88 113 ALA A C 1
ATOM 908 O O . ALA A 1 113 ? 1.421 -7.045 -13.477 1.00 79.88 113 ALA A O 1
#

Solvent-accessible surface area (backbone atoms only — not comparable to full-atom values): 7094 Å² total; per-residue (Å²): 136,88,84,82,78,83,79,83,83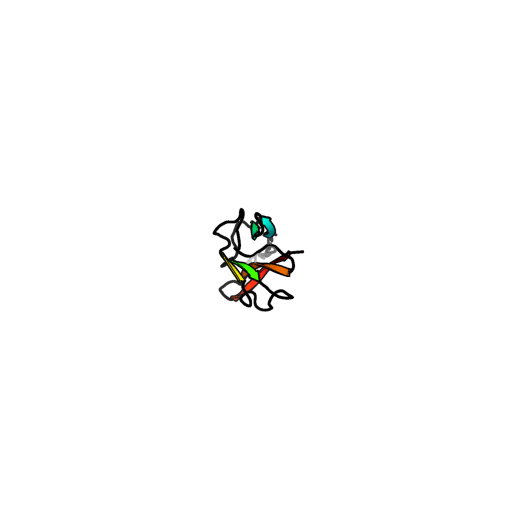,74,80,72,79,82,80,80,87,84,85,86,68,54,73,47,76,47,79,46,77,54,97,64,23,30,27,39,31,46,53,61,70,46,99,63,78,55,48,82,26,31,37,39,31,30,68,59,97,65,82,58,94,52,72,80,52,65,66,74,36,72,47,57,61,86,74,50,44,91,52,37,81,60,86,39,71,50,59,62,49,40,37,36,34,38,33,25,37,36,82,96,81,50,65,60,40,78,76,38,81,47,71,43,111

Secondary structure (DSSP, 8-state):
----------------------EEEEEEEETTEEEEEEEESSSSPPTT-EEEEEESSS--SSTTSSEEEEEETTS-TT-EEEEEEP-TTEEEEEEEEPTTT--EEEEEEEE--

Sequence (113 aa):
MVSTRHITDQAQAVQTPSASYTWYLSAYQLHGNLWLSWQTTAPFRAQQGQIMVYSGQFFPANPQDNVRAWQWDNVSSNGWDTGLPWGSGWYCAWNAQRSPNGPYAYAVQVVTA

Organism: NCBI:txid1755647

Mean predicted aligned error: 7.38 Å